Protein AF-A0A7S6WR18-F1 (afdb_monomer)

Radius of gyration: 20.73 Å; Cα contacts (8 Å, |Δi|>4): 98; chains: 1; bounding box: 41×27×62 Å

Organism: NCBI:txid409322

Solvent-accessible surface area (backbone atoms only — not comparable to full-atom values): 6576 Å² total; per-residue (Å²): 109,68,71,57,52,52,50,50,52,53,52,47,53,53,47,53,52,49,63,69,47,88,85,60,70,54,69,61,47,51,53,50,47,52,54,51,51,52,50,52,53,52,50,50,48,23,72,75,66,69,57,45,85,89,43,50,67,46,79,45,69,39,64,81,62,98,49,95,82,54,70,49,76,52,65,41,78,41,100,78,72,46,77,90,67,41,41,73,47,64,58,95,92,34,76,60,77,40,45,58,65,42,76,48,74,40,64,105

Sequence (108 aa):
MEDIKKYIQFKLNNIEEELRQSNSDKLNFIAQKNKLLDMLFLIEIYEKYDISRKNIDKIIILPNTTTDISEYRLMEDNDLDDIRYWQEVMIEEKKLRLHSKDIIIKKK

Mean predicted aligned error: 6.3 Å

Foldseek 3Di:
DVVVLVVLVVVLVVLVVVCVVPPDPNVVSVVSNVVSVVVVVVVVVCVVPVDDPVFFPDKDFAAADPDPPDWDFDWDADPVNDPVPIDTDDDPNDGDTHHHRDMDTDTD

Structure (mmCIF, N/CA/C/O backbone):
data_AF-A0A7S6WR18-F1
#
_entry.id   AF-A0A7S6WR18-F1
#
loop_
_atom_site.group_PDB
_atom_site.id
_atom_site.type_symbol
_atom_site.label_atom_id
_atom_site.label_alt_id
_atom_site.label_comp_id
_atom_site.label_asym_id
_atom_site.label_entity_id
_atom_site.label_seq_id
_atom_site.pdbx_PDB_ins_code
_atom_site.Cartn_x
_atom_site.Cartn_y
_atom_site.Cartn_z
_atom_site.occupancy
_atom_site.B_iso_or_equiv
_atom_site.auth_seq_id
_atom_site.auth_comp_id
_atom_site.auth_asym_id
_atom_site.auth_atom_id
_atom_site.pdbx_PDB_model_num
ATOM 1 N N . MET A 1 1 ? -17.699 9.538 0.662 1.00 84.00 1 MET A N 1
ATOM 2 C CA . MET A 1 1 ? -16.653 9.099 1.613 1.00 84.00 1 MET A CA 1
ATOM 3 C C . MET A 1 1 ? -16.764 9.828 2.940 1.00 84.00 1 MET A C 1
ATOM 5 O O . MET A 1 1 ? -16.672 9.170 3.965 1.00 84.00 1 MET A O 1
ATOM 9 N N . GLU A 1 2 ? -17.055 11.130 2.932 1.00 89.12 2 GLU A N 1
ATOM 10 C CA . GLU A 1 2 ? -17.206 11.946 4.145 1.00 89.12 2 GLU A CA 1
ATOM 11 C C . GLU A 1 2 ? -18.170 11.365 5.197 1.00 89.12 2 GLU A C 1
ATOM 13 O O . GLU A 1 2 ? -17.797 11.214 6.357 1.00 89.12 2 GLU A O 1
ATOM 18 N N . ASP A 1 3 ? -19.372 10.938 4.800 1.00 93.56 3 ASP A N 1
ATOM 19 C CA . ASP A 1 3 ? -20.342 10.355 5.745 1.00 93.56 3 ASP A CA 1
ATOM 20 C C . ASP A 1 3 ? -19.853 9.036 6.362 1.00 93.56 3 ASP A C 1
ATOM 22 O O . ASP A 1 3 ? -20.095 8.758 7.536 1.00 93.56 3 ASP A O 1
ATOM 26 N N . ILE A 1 4 ? -19.102 8.242 5.592 1.00 93.00 4 ILE A N 1
ATOM 27 C CA . ILE A 1 4 ? -18.497 6.989 6.063 1.00 93.00 4 ILE A CA 1
ATOM 28 C C . ILE A 1 4 ? -17.386 7.294 7.070 1.00 93.00 4 ILE A C 1
ATOM 30 O O . ILE A 1 4 ? -17.344 6.673 8.129 1.00 93.00 4 ILE A O 1
ATOM 34 N N . LYS A 1 5 ? -16.522 8.277 6.787 1.00 94.88 5 LYS A N 1
ATOM 35 C CA . LYS A 1 5 ? -15.478 8.716 7.725 1.00 94.88 5 LYS A CA 1
ATOM 36 C C . LYS A 1 5 ? -16.081 9.209 9.037 1.00 94.88 5 LYS A C 1
ATOM 38 O O . LYS A 1 5 ? -15.644 8.781 10.100 1.00 94.88 5 LYS A O 1
ATOM 43 N N . LYS A 1 6 ? -17.129 10.038 8.970 1.00 95.69 6 LYS A N 1
ATOM 44 C CA . LYS A 1 6 ? -17.863 10.514 10.155 1.00 95.69 6 LYS A CA 1
ATOM 45 C C . LYS A 1 6 ? -18.449 9.359 10.962 1.00 95.69 6 LYS A C 1
ATOM 47 O O . LYS A 1 6 ? -18.324 9.346 12.184 1.00 95.69 6 LYS A O 1
ATOM 52 N N . TYR A 1 7 ? -19.040 8.370 10.294 1.00 96.25 7 TYR A N 1
ATOM 53 C CA . TYR A 1 7 ? -19.565 7.178 10.956 1.00 96.25 7 TYR A CA 1
ATOM 54 C C . TYR A 1 7 ? -18.467 6.351 11.642 1.00 96.25 7 TYR A C 1
ATOM 56 O O . TYR A 1 7 ? -18.632 5.940 12.792 1.00 96.25 7 TYR A O 1
ATOM 64 N N . ILE A 1 8 ? -17.333 6.132 10.969 1.00 96.38 8 ILE A N 1
ATOM 65 C CA . ILE A 1 8 ? -16.188 5.417 11.546 1.00 96.38 8 ILE A CA 1
ATOM 66 C C . ILE A 1 8 ? -15.632 6.182 12.753 1.00 96.38 8 ILE A C 1
ATOM 68 O O . ILE A 1 8 ? -15.396 5.573 13.794 1.00 96.38 8 ILE A O 1
ATOM 72 N N . GLN A 1 9 ? -15.495 7.507 12.655 1.00 95.12 9 GLN A N 1
ATOM 73 C CA . GLN A 1 9 ? -15.027 8.344 13.759 1.00 95.12 9 GLN A CA 1
ATOM 74 C C . GLN A 1 9 ? -15.973 8.284 14.963 1.00 95.12 9 GLN A C 1
ATOM 76 O O . GLN A 1 9 ? -15.525 8.143 16.098 1.00 95.12 9 GLN A O 1
ATOM 81 N N . PHE A 1 10 ? -17.285 8.329 14.724 1.00 96.62 10 PHE A N 1
ATOM 82 C CA . PHE A 1 10 ? -18.284 8.137 15.773 1.00 96.62 10 PHE A CA 1
ATOM 83 C C . PHE A 1 10 ? -18.123 6.775 16.468 1.00 96.62 10 PHE A C 1
ATOM 85 O O . PHE A 1 10 ? -18.109 6.698 17.694 1.00 96.62 10 PHE A O 1
ATOM 92 N N . LYS A 1 11 ? -17.937 5.693 15.699 1.00 96.06 11 LYS A N 1
ATOM 93 C CA . LYS A 1 11 ? -17.698 4.352 16.255 1.00 96.06 11 LYS A CA 1
ATOM 94 C C . LYS A 1 11 ? -16.397 4.263 17.053 1.00 96.06 11 LYS A C 1
ATOM 96 O O . LYS A 1 11 ? -16.396 3.622 18.101 1.00 96.06 11 LYS A O 1
ATOM 101 N N . LEU A 1 12 ? -15.323 4.902 16.588 1.00 95.94 12 LEU A N 1
ATOM 102 C CA . LEU A 1 12 ? -14.053 4.974 17.312 1.00 95.94 12 LEU A CA 1
ATOM 103 C C . LEU A 1 12 ? -14.225 5.648 18.675 1.00 95.94 12 LEU A C 1
ATOM 105 O O . LEU A 1 12 ? -13.785 5.082 19.672 1.00 95.94 12 LEU A O 1
ATOM 109 N N . ASN A 1 13 ? -14.917 6.789 18.730 1.00 94.88 13 ASN A N 1
ATOM 110 C CA . ASN A 1 13 ? -15.166 7.502 19.985 1.00 94.88 13 ASN A CA 1
ATOM 111 C C . ASN A 1 13 ? -15.920 6.617 20.994 1.00 94.88 13 ASN A C 1
ATOM 113 O O . ASN A 1 13 ? -15.501 6.509 22.143 1.00 94.88 13 ASN A O 1
ATOM 117 N N . ASN A 1 14 ? -16.960 5.900 20.550 1.00 93.00 14 ASN A N 1
ATOM 118 C CA . ASN A 1 14 ? -17.707 4.985 21.422 1.00 93.00 14 ASN A CA 1
ATOM 119 C C . ASN A 1 14 ? -16.824 3.843 21.954 1.00 93.00 14 ASN A C 1
ATOM 121 O O . ASN A 1 14 ? -16.900 3.494 23.127 1.00 93.00 14 ASN A O 1
ATOM 125 N N . ILE A 1 15 ? -15.960 3.265 21.110 1.00 92.38 15 ILE A N 1
ATOM 126 C CA . ILE A 1 15 ? -15.019 2.219 21.540 1.00 92.38 15 ILE A CA 1
ATOM 127 C C . ILE A 1 15 ? -14.026 2.766 22.574 1.00 92.38 15 ILE A C 1
ATOM 129 O O . ILE A 1 15 ? -13.662 2.062 23.514 1.00 92.38 15 ILE A O 1
ATOM 133 N N . GLU A 1 16 ? -13.572 4.011 22.428 1.00 90.50 16 GLU A N 1
ATOM 134 C CA . GLU A 1 16 ? -12.679 4.633 23.408 1.00 90.50 16 GLU A CA 1
ATOM 135 C C . GLU A 1 16 ? -13.356 4.866 24.759 1.00 90.50 16 GLU A C 1
ATOM 137 O O . GLU A 1 16 ? -12.712 4.680 25.794 1.00 90.50 16 GLU A O 1
ATOM 142 N N . GLU A 1 17 ? -14.637 5.230 24.770 1.00 90.69 17 GLU A N 1
ATOM 143 C CA . GLU A 1 17 ? -15.427 5.340 25.998 1.00 90.69 17 GLU A CA 1
ATOM 144 C C . GLU A 1 17 ? -15.595 3.978 26.685 1.00 90.69 17 GLU A C 1
ATOM 146 O O . GLU A 1 17 ? -15.324 3.862 27.881 1.00 90.69 17 GLU A O 1
ATOM 151 N N . GLU A 1 18 ? -15.935 2.932 25.928 1.00 89.12 18 GLU A N 1
ATOM 152 C CA . GLU A 1 18 ? -16.062 1.554 26.428 1.00 89.12 18 GLU A CA 1
ATOM 153 C C . GLU A 1 18 ? -14.738 1.002 26.978 1.00 89.12 18 GLU A C 1
ATOM 155 O O . GLU A 1 18 ? -14.716 0.323 28.001 1.00 89.12 18 GLU A O 1
ATOM 160 N N . LEU A 1 19 ? -13.603 1.325 26.349 1.00 88.75 19 LEU A N 1
ATOM 161 C CA . LEU A 1 19 ? -12.279 0.915 26.833 1.00 88.75 19 LEU A CA 1
ATOM 162 C C . LEU A 1 19 ? -11.884 1.595 28.152 1.00 88.75 19 LEU A C 1
ATOM 164 O O . LEU A 1 19 ? -11.134 1.010 28.942 1.00 88.75 19 LEU A O 1
ATOM 168 N N . ARG A 1 20 ? -12.369 2.821 28.397 1.00 86.31 20 ARG A N 1
ATOM 169 C CA . ARG A 1 20 ? -12.166 3.543 29.667 1.00 86.31 20 ARG A CA 1
ATOM 170 C C . ARG A 1 20 ? -13.011 2.952 30.796 1.00 86.31 20 ARG A C 1
ATOM 172 O O . ARG A 1 20 ? -12.582 2.988 31.948 1.00 86.31 20 ARG A O 1
ATOM 179 N N . GLN A 1 21 ? -14.177 2.392 30.480 1.00 82.50 21 GLN A N 1
ATOM 180 C CA . GLN A 1 21 ? -15.074 1.756 31.443 1.00 82.50 21 GLN A CA 1
ATOM 181 C C . GLN A 1 21 ? -14.640 0.293 31.659 1.00 82.50 21 GLN A C 1
ATOM 183 O O . GLN A 1 21 ? -14.854 -0.596 30.848 1.00 82.50 21 GLN A O 1
ATOM 188 N N . SER A 1 22 ? -13.951 0.038 32.768 1.00 65.31 22 SER A N 1
ATOM 189 C CA . SER A 1 22 ? -13.079 -1.120 33.031 1.00 65.31 22 SER A CA 1
ATOM 190 C C . SER A 1 22 ? -13.699 -2.537 33.071 1.00 65.31 22 SER A C 1
ATOM 192 O O . SER A 1 22 ? -13.006 -3.451 33.511 1.00 65.31 22 SER A O 1
ATOM 194 N N . ASN A 1 23 ? -14.934 -2.757 32.607 1.00 62.12 23 ASN A N 1
ATOM 195 C CA . ASN A 1 23 ? -15.683 -4.016 32.778 1.00 62.12 23 ASN A CA 1
ATOM 196 C C . ASN A 1 23 ? -15.898 -4.846 31.498 1.00 62.12 23 ASN A C 1
ATOM 198 O O . ASN A 1 23 ? -16.580 -5.868 31.547 1.00 62.12 23 ASN A O 1
ATOM 202 N N . SER A 1 24 ? -15.345 -4.430 30.359 1.00 64.81 24 SER A N 1
ATOM 203 C CA . SER A 1 24 ? -15.647 -5.031 29.058 1.00 64.81 24 SER A CA 1
ATOM 204 C C . SER A 1 24 ? -14.479 -5.826 28.451 1.00 64.81 24 SER A C 1
ATOM 206 O O . SER A 1 24 ? -13.346 -5.778 28.936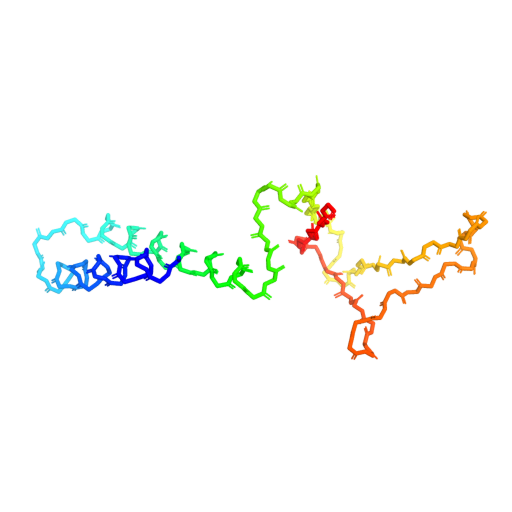 1.00 64.81 24 SER A O 1
ATOM 208 N N . ASP A 1 25 ? -14.766 -6.599 27.397 1.00 79.50 25 ASP A N 1
ATOM 209 C CA . ASP A 1 25 ? -13.804 -7.395 26.620 1.00 79.50 25 ASP A CA 1
ATOM 210 C C . ASP A 1 25 ? -12.799 -6.486 25.882 1.00 79.50 25 ASP A C 1
ATOM 212 O O . ASP A 1 25 ? -12.915 -6.189 24.688 1.00 79.50 25 ASP A O 1
ATOM 216 N N . LYS A 1 26 ? -11.809 -5.987 26.634 1.00 84.19 26 LYS A N 1
ATOM 217 C CA . LYS A 1 26 ? -10.829 -4.992 26.174 1.00 84.19 26 LYS A CA 1
ATOM 218 C C . LYS A 1 26 ? -10.076 -5.437 24.925 1.00 84.19 26 LYS A C 1
ATOM 220 O O . LYS A 1 26 ? -9.788 -4.607 24.068 1.00 84.19 26 LYS A O 1
ATOM 225 N N . LEU A 1 27 ? -9.755 -6.726 24.806 1.00 88.00 27 LEU A N 1
ATOM 226 C CA . LEU A 1 27 ? -9.024 -7.252 23.651 1.00 88.00 27 LEU A CA 1
ATOM 227 C C . LEU A 1 27 ? -9.862 -7.154 22.376 1.00 88.00 27 LEU A C 1
ATOM 229 O O . LEU A 1 27 ? -9.354 -6.717 21.342 1.00 88.00 27 LEU A O 1
ATOM 233 N N . ASN A 1 28 ? -11.150 -7.488 22.459 1.00 90.44 28 ASN A N 1
ATOM 234 C CA . ASN A 1 28 ? -12.068 -7.344 21.337 1.00 90.44 28 ASN A CA 1
ATOM 235 C C . ASN A 1 28 ? -12.233 -5.871 20.928 1.00 90.44 28 ASN A C 1
ATOM 237 O O . ASN A 1 28 ? -12.132 -5.544 19.745 1.00 90.44 28 ASN A O 1
ATOM 241 N N . PHE A 1 29 ? -12.392 -4.960 21.890 1.00 91.00 29 PHE A N 1
ATOM 242 C CA . PHE A 1 29 ? -12.484 -3.527 21.600 1.00 91.00 29 PHE A CA 1
ATOM 243 C C . PHE A 1 29 ? -11.207 -2.950 20.975 1.00 91.00 29 PHE A C 1
ATOM 245 O O . PHE A 1 29 ? -11.295 -2.175 20.024 1.00 91.00 29 PHE A O 1
ATOM 252 N N . ILE A 1 30 ? -10.020 -3.365 21.430 1.00 91.56 30 ILE A N 1
ATOM 253 C CA . ILE A 1 30 ? -8.744 -2.977 20.807 1.00 91.56 30 ILE A CA 1
ATOM 254 C C . ILE A 1 30 ? -8.664 -3.499 19.366 1.00 91.56 30 ILE A C 1
ATOM 256 O O . ILE A 1 30 ? -8.312 -2.749 18.455 1.00 91.56 30 ILE A O 1
ATOM 260 N N . ALA A 1 31 ? -9.034 -4.761 19.129 1.00 92.94 31 ALA A N 1
ATOM 261 C CA . ALA A 1 31 ? -9.032 -5.335 17.786 1.00 92.94 31 ALA A CA 1
ATOM 262 C C . ALA A 1 31 ? -10.008 -4.607 16.843 1.00 92.94 31 ALA A C 1
ATOM 264 O O . ALA A 1 31 ? -9.678 -4.353 15.684 1.00 92.94 31 ALA A O 1
ATOM 265 N N . GLN A 1 32 ? -11.196 -4.239 17.333 1.00 94.19 32 GLN A N 1
ATOM 266 C CA . GLN A 1 32 ? -12.164 -3.442 16.575 1.00 94.19 32 GLN A CA 1
ATOM 267 C C . GLN A 1 32 ? -11.643 -2.032 16.288 1.00 94.19 32 GLN A C 1
ATOM 269 O O . GLN A 1 32 ? -11.745 -1.575 15.150 1.00 94.19 32 GLN A O 1
ATOM 274 N N . LYS A 1 33 ? -11.038 -1.371 17.283 1.00 94.81 33 LYS A N 1
ATOM 275 C CA . LYS A 1 33 ? -10.409 -0.056 17.116 1.00 94.81 33 LYS A CA 1
ATOM 276 C C . LYS A 1 33 ? -9.373 -0.082 15.993 1.00 94.81 33 LYS A C 1
ATOM 278 O O . LYS A 1 33 ? -9.448 0.742 15.088 1.00 94.81 33 LYS A O 1
ATOM 283 N N . ASN A 1 34 ? -8.462 -1.056 16.013 1.00 95.75 34 ASN A N 1
ATOM 284 C CA . ASN A 1 34 ? -7.416 -1.178 14.996 1.00 95.75 34 ASN A CA 1
ATOM 285 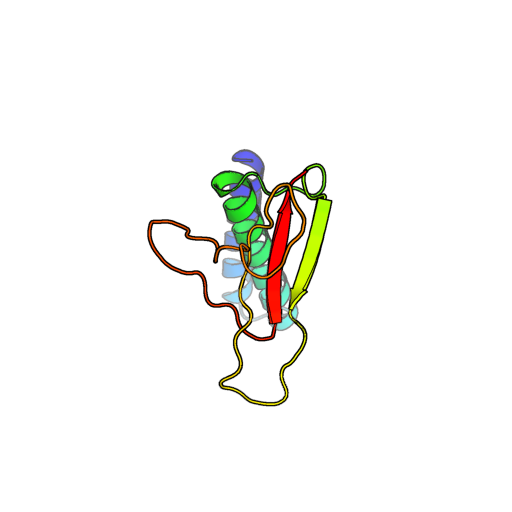C C . ASN A 1 34 ? -8.008 -1.369 13.593 1.00 95.75 34 ASN A C 1
ATOM 287 O O . ASN A 1 34 ? -7.622 -0.658 12.675 1.00 95.75 34 ASN A O 1
ATOM 291 N N . LYS A 1 35 ? -9.032 -2.220 13.439 1.00 96.50 35 LYS A N 1
ATOM 292 C CA . LYS A 1 35 ? -9.720 -2.407 12.147 1.00 96.50 35 LYS A CA 1
ATOM 293 C C . LYS A 1 35 ? -10.365 -1.125 11.611 1.00 96.50 35 LYS A C 1
ATOM 295 O O . LYS A 1 35 ? -10.375 -0.905 10.402 1.00 96.50 35 LYS A O 1
ATOM 300 N N . LEU A 1 36 ? -10.942 -0.298 12.485 1.00 96.88 36 LEU A N 1
ATOM 301 C CA . LEU A 1 36 ? -11.536 0.981 12.084 1.00 96.88 36 LEU A CA 1
ATOM 302 C C . LEU A 1 36 ? -10.466 1.999 11.668 1.00 96.88 36 LEU A C 1
ATOM 304 O O . LEU A 1 36 ? -10.671 2.721 10.694 1.00 96.88 36 LEU A O 1
ATOM 308 N N . LEU A 1 37 ? -9.325 2.027 12.361 1.00 96.50 37 LEU A N 1
ATOM 309 C CA . LEU A 1 37 ? -8.174 2.851 11.978 1.00 96.50 37 LEU A CA 1
ATOM 310 C C . LEU A 1 37 ? -7.590 2.407 10.630 1.00 96.50 37 LEU A C 1
ATOM 312 O O . LEU A 1 37 ? -7.377 3.249 9.759 1.00 96.50 37 LEU A O 1
ATOM 316 N N . ASP A 1 38 ? -7.431 1.099 10.415 1.00 96.00 38 ASP A N 1
ATOM 317 C CA . ASP A 1 38 ? -6.996 0.543 9.129 1.00 96.00 38 ASP A CA 1
ATOM 318 C C . ASP A 1 38 ? -7.960 0.941 8.000 1.00 96.00 38 ASP A C 1
ATOM 320 O O . ASP A 1 38 ? -7.538 1.296 6.899 1.00 96.00 38 ASP A O 1
ATOM 324 N N . MET A 1 39 ? -9.271 0.937 8.267 1.00 94.94 39 MET A N 1
ATOM 325 C CA . MET A 1 39 ? -10.272 1.372 7.294 1.00 94.94 39 MET A CA 1
ATOM 326 C C . MET A 1 39 ? -10.137 2.862 6.952 1.00 94.94 39 MET A C 1
ATOM 328 O O . MET A 1 39 ? -10.213 3.205 5.774 1.00 94.94 39 MET A O 1
ATOM 332 N N . LEU A 1 40 ? -9.911 3.742 7.935 1.00 95.88 40 LEU A N 1
ATOM 333 C CA . LEU A 1 40 ? -9.659 5.166 7.672 1.00 95.88 40 LEU A CA 1
ATOM 334 C C . LEU A 1 40 ? -8.408 5.363 6.812 1.00 95.88 40 LEU A C 1
ATOM 336 O O . LEU A 1 40 ? -8.472 6.082 5.816 1.00 95.88 40 LEU A O 1
ATOM 340 N N . PHE A 1 41 ? -7.320 4.659 7.130 1.00 94.12 41 PHE A N 1
ATOM 341 C CA . PHE A 1 41 ? -6.094 4.690 6.334 1.00 94.12 41 PHE A CA 1
ATOM 342 C C . PHE A 1 41 ? -6.344 4.271 4.876 1.00 94.12 41 PHE A C 1
ATOM 344 O O . PHE A 1 41 ? -5.937 4.962 3.944 1.00 94.12 41 PHE A O 1
ATOM 351 N N . LEU A 1 42 ? -7.082 3.180 4.647 1.00 91.62 42 LEU A N 1
ATOM 352 C CA . LEU A 1 42 ? -7.424 2.739 3.290 1.00 91.62 42 LEU A CA 1
ATOM 353 C C . LEU A 1 42 ? -8.291 3.757 2.534 1.00 91.62 42 LEU A C 1
ATOM 355 O O . LEU A 1 42 ? -8.144 3.900 1.319 1.00 91.62 42 LEU A O 1
ATOM 359 N N . ILE A 1 43 ? -9.176 4.477 3.230 1.00 93.69 43 ILE A N 1
ATOM 360 C CA . ILE A 1 43 ? -9.962 5.561 2.628 1.00 93.69 43 ILE A CA 1
ATOM 361 C C . ILE A 1 43 ? -9.051 6.716 2.197 1.00 93.69 43 ILE A C 1
ATOM 363 O O . ILE A 1 43 ? -9.239 7.250 1.106 1.00 93.69 43 ILE A O 1
ATOM 367 N N . GLU A 1 44 ? -8.062 7.093 3.007 1.00 93.56 44 GLU A N 1
ATOM 368 C CA . GLU A 1 44 ? -7.096 8.140 2.649 1.00 93.56 44 GLU A CA 1
ATOM 369 C C . GLU A 1 44 ? -6.253 7.750 1.432 1.00 93.56 44 GLU A C 1
ATOM 371 O O . GLU A 1 44 ? -6.063 8.562 0.527 1.00 93.56 44 GLU A O 1
ATOM 376 N N . ILE A 1 45 ? -5.802 6.493 1.360 1.00 91.88 45 ILE A N 1
ATOM 377 C CA . ILE A 1 45 ? -5.095 5.962 0.186 1.00 91.88 45 ILE A CA 1
ATOM 378 C C . ILE A 1 45 ? -5.984 6.023 -1.062 1.00 91.88 45 ILE A C 1
ATOM 380 O O . ILE A 1 45 ? -5.521 6.446 -2.125 1.00 91.88 45 ILE A O 1
ATOM 384 N N . TYR A 1 46 ? -7.260 5.643 -0.935 1.00 91.31 46 TYR A N 1
ATOM 385 C CA . TYR A 1 46 ? -8.231 5.765 -2.019 1.00 91.31 46 TYR A CA 1
ATOM 386 C C . TYR A 1 46 ? -8.383 7.218 -2.477 1.00 91.31 46 TYR A C 1
ATOM 388 O O . TYR A 1 46 ? -8.283 7.481 -3.668 1.00 91.31 46 TYR A O 1
ATOM 396 N N . GLU A 1 47 ? -8.593 8.167 -1.568 1.00 93.12 47 GLU A N 1
ATOM 397 C CA . GLU A 1 47 ? -8.818 9.568 -1.938 1.00 93.12 47 GLU A CA 1
ATOM 398 C C . GLU A 1 47 ? -7.571 10.234 -2.524 1.00 93.12 47 GLU A C 1
ATOM 400 O O . GLU A 1 47 ? -7.683 11.002 -3.477 1.00 93.12 47 GLU A O 1
ATOM 405 N N . LYS A 1 48 ? -6.383 9.928 -1.989 1.00 92.88 48 LYS A N 1
ATOM 406 C CA . LYS A 1 48 ? -5.127 10.543 -2.431 1.00 92.88 48 LYS A CA 1
ATOM 407 C C . LYS A 1 48 ? -4.668 10.032 -3.795 1.00 92.88 48 LYS A C 1
ATOM 409 O O . LYS A 1 48 ? -4.166 10.812 -4.598 1.00 92.88 48 LYS A O 1
ATOM 414 N N . TYR A 1 49 ? -4.800 8.731 -4.044 1.00 90.69 49 TYR A N 1
ATOM 415 C CA . TYR A 1 49 ? -4.202 8.083 -5.217 1.00 90.69 49 TYR A CA 1
ATOM 416 C C . TYR A 1 49 ? -5.232 7.498 -6.191 1.00 90.69 49 TYR A C 1
ATOM 418 O O . TYR A 1 49 ? -4.849 6.897 -7.201 1.00 90.69 49 TYR A O 1
ATOM 426 N N . ASP A 1 50 ? -6.530 7.641 -5.900 1.00 90.88 50 ASP A N 1
ATOM 427 C CA . ASP A 1 50 ? -7.621 6.944 -6.585 1.00 90.88 50 ASP A CA 1
ATOM 428 C C . ASP A 1 50 ? -7.273 5.457 -6.737 1.00 90.88 50 ASP A C 1
ATOM 430 O O . ASP A 1 50 ? -7.166 4.932 -7.840 1.00 90.88 50 ASP A O 1
ATOM 434 N N . ILE A 1 51 ? -6.978 4.777 -5.628 1.00 91.12 51 ILE A N 1
ATOM 435 C CA . ILE A 1 51 ? -6.698 3.335 -5.615 1.00 91.12 51 ILE A CA 1
ATOM 436 C C . ILE A 1 51 ? -7.939 2.623 -5.089 1.00 91.12 51 ILE A C 1
ATOM 438 O O . ILE A 1 51 ? -8.286 2.716 -3.916 1.00 91.12 51 ILE A O 1
ATOM 442 N N . SER A 1 52 ? -8.631 1.904 -5.968 1.00 89.44 52 SER A N 1
ATOM 443 C CA . SER A 1 52 ? -9.846 1.156 -5.658 1.00 89.44 52 SER A CA 1
ATOM 444 C C . SER A 1 52 ? -9.853 -0.185 -6.382 1.00 89.44 52 SER A C 1
ATOM 446 O O . SER A 1 52 ? -9.315 -0.333 -7.472 1.00 89.44 52 SER A O 1
ATOM 448 N N . ARG A 1 53 ? -10.536 -1.190 -5.829 1.00 87.75 53 ARG A N 1
ATOM 449 C CA . ARG A 1 53 ? -10.566 -2.536 -6.434 1.00 87.75 53 ARG A CA 1
ATOM 450 C C . ARG A 1 53 ? -10.990 -2.545 -7.913 1.00 87.75 53 ARG A C 1
ATOM 452 O O . ARG A 1 53 ? -10.554 -3.408 -8.663 1.00 87.75 53 ARG A O 1
ATOM 459 N N . LYS A 1 54 ? -11.820 -1.586 -8.342 1.00 90.88 54 LYS A N 1
ATOM 460 C CA . LYS A 1 54 ? -12.261 -1.446 -9.740 1.00 90.88 54 LYS A CA 1
ATOM 461 C C . LYS A 1 54 ? -11.152 -0.973 -10.689 1.00 90.88 54 LYS A C 1
ATOM 463 O O . LYS A 1 54 ? -11.199 -1.348 -11.861 1.00 90.88 54 LYS A O 1
ATOM 468 N N . ASN A 1 55 ? -10.194 -0.181 -10.203 1.00 93.00 55 ASN A N 1
ATOM 469 C CA . ASN A 1 55 ? -9.147 0.459 -11.005 1.00 93.00 55 ASN A CA 1
ATOM 470 C C . ASN A 1 55 ? -7.750 -0.142 -10.786 1.00 93.00 55 ASN A C 1
ATOM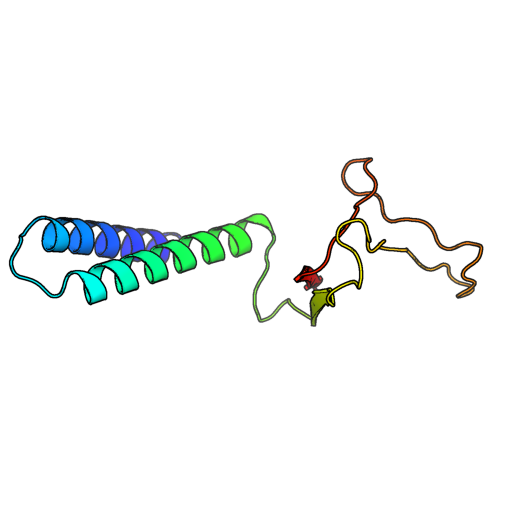 472 O O . ASN A 1 55 ? -6.794 0.337 -11.381 1.00 93.00 55 ASN A O 1
ATOM 476 N N . ILE A 1 56 ? -7.630 -1.193 -9.976 1.00 94.62 56 ILE A N 1
ATOM 477 C CA . ILE A 1 56 ? -6.408 -1.988 -9.859 1.00 94.62 56 ILE A CA 1
ATOM 478 C C . ILE A 1 56 ? -6.401 -3.041 -10.973 1.00 94.62 56 ILE A C 1
ATOM 480 O O . ILE A 1 56 ? -7.358 -3.805 -11.113 1.00 94.62 56 ILE A O 1
ATOM 484 N N . ASP A 1 57 ? -5.321 -3.073 -11.749 1.00 95.94 57 ASP A N 1
ATOM 485 C CA . ASP A 1 57 ? -5.013 -4.127 -12.720 1.00 95.94 57 ASP A CA 1
ATOM 486 C C . ASP A 1 57 ? -4.295 -5.286 -12.019 1.00 95.94 57 ASP A C 1
ATOM 488 O O . ASP A 1 57 ? -4.734 -6.436 -12.053 1.00 95.94 57 ASP A O 1
ATOM 492 N N . LYS A 1 58 ? -3.214 -4.968 -11.296 1.00 95.75 58 LYS A N 1
ATOM 493 C CA . LYS A 1 58 ? -2.362 -5.966 -10.645 1.00 95.75 58 LYS A CA 1
ATOM 494 C C . LYS A 1 58 ? -1.793 -5.446 -9.330 1.00 95.75 58 LYS A C 1
ATOM 496 O O . LYS A 1 58 ? -1.403 -4.286 -9.229 1.00 95.75 58 LYS A O 1
ATOM 501 N N . ILE A 1 59 ? -1.698 -6.333 -8.343 1.00 95.44 59 ILE A N 1
ATOM 502 C CA . ILE A 1 59 ? -0.949 -6.110 -7.102 1.00 95.44 59 ILE A CA 1
ATOM 503 C C . ILE A 1 59 ? 0.249 -7.052 -7.128 1.00 95.44 59 ILE A C 1
ATOM 505 O O . ILE A 1 59 ? 0.085 -8.257 -7.325 1.00 95.44 59 ILE A O 1
ATOM 509 N N . ILE A 1 60 ? 1.446 -6.502 -6.960 1.00 95.69 60 ILE A N 1
ATOM 510 C CA . ILE A 1 60 ? 2.701 -7.250 -6.941 1.00 95.69 60 ILE A CA 1
ATOM 511 C C . ILE A 1 60 ? 3.353 -7.004 -5.588 1.00 95.69 60 ILE A C 1
ATOM 513 O O . ILE A 1 60 ? 3.646 -5.864 -5.241 1.00 95.69 60 ILE A O 1
ATOM 517 N N . ILE A 1 61 ? 3.565 -8.075 -4.829 1.00 95.62 61 ILE A N 1
ATOM 518 C CA . ILE A 1 61 ? 4.362 -8.039 -3.602 1.00 95.62 61 ILE A CA 1
ATOM 519 C C . ILE A 1 61 ? 5.765 -8.476 -3.998 1.00 95.62 61 ILE A C 1
ATOM 521 O O . ILE A 1 61 ? 5.927 -9.562 -4.562 1.00 95.62 61 ILE A O 1
ATOM 525 N N . LEU A 1 62 ? 6.762 -7.631 -3.747 1.00 93.69 62 LEU A N 1
ATOM 526 C CA . LEU A 1 62 ? 8.132 -7.954 -4.112 1.00 93.69 62 LEU A CA 1
ATOM 527 C C . LEU A 1 62 ? 8.635 -9.145 -3.287 1.00 93.69 62 LEU A C 1
ATOM 529 O O . LEU A 1 62 ? 8.450 -9.162 -2.063 1.00 93.69 62 LEU A O 1
ATOM 533 N N . PRO A 1 63 ? 9.233 -10.162 -3.938 1.00 92.69 63 PRO A N 1
ATOM 534 C CA . PRO A 1 63 ? 9.668 -11.361 -3.246 1.00 92.69 63 PRO A CA 1
ATOM 535 C C . PRO A 1 63 ? 10.786 -11.049 -2.250 1.00 92.69 63 PRO A C 1
ATOM 537 O O . PRO A 1 63 ? 11.443 -10.013 -2.323 1.00 92.69 63 PRO A O 1
ATOM 540 N N . ASN A 1 64 ? 10.996 -11.960 -1.299 1.00 91.44 64 ASN A N 1
ATOM 541 C CA . ASN A 1 64 ? 12.133 -11.848 -0.395 1.00 91.44 64 ASN A CA 1
ATOM 542 C C . ASN A 1 64 ? 13.441 -12.027 -1.170 1.00 91.44 64 ASN A C 1
ATOM 544 O O . ASN A 1 64 ? 13.574 -12.927 -2.003 1.00 91.44 64 ASN A O 1
ATOM 548 N N . THR A 1 65 ? 14.422 -11.214 -0.818 1.00 87.94 65 THR A N 1
ATOM 549 C CA . THR A 1 65 ? 15.800 -11.312 -1.275 1.00 87.94 65 THR A CA 1
ATOM 550 C C . THR A 1 65 ? 16.623 -12.156 -0.313 1.00 87.94 65 THR A C 1
ATOM 552 O O . THR A 1 65 ? 16.283 -12.333 0.855 1.00 87.94 65 THR A O 1
ATOM 555 N N . THR A 1 66 ? 17.736 -12.696 -0.804 1.00 86.06 66 THR A N 1
ATOM 556 C CA . THR A 1 66 ? 18.656 -13.504 0.011 1.00 86.06 66 THR A CA 1
ATOM 557 C C . THR A 1 66 ? 19.498 -12.649 0.961 1.00 86.06 66 THR A C 1
ATOM 559 O O . THR A 1 66 ? 20.093 -13.178 1.894 1.00 86.06 66 THR A O 1
ATOM 562 N N . THR A 1 67 ? 19.573 -11.337 0.718 1.00 83.62 67 THR A N 1
ATOM 563 C CA . THR A 1 67 ? 20.328 -10.383 1.536 1.00 83.62 67 THR A CA 1
ATOM 564 C C . THR A 1 67 ? 19.479 -9.162 1.868 1.00 83.62 67 THR A C 1
ATOM 566 O O . THR A 1 67 ? 18.636 -8.751 1.065 1.00 83.62 67 THR A O 1
ATOM 569 N N . ASP A 1 68 ? 19.761 -8.545 3.017 1.00 77.00 68 ASP A N 1
ATOM 570 C CA . ASP A 1 68 ? 19.059 -7.346 3.501 1.00 77.00 68 ASP A CA 1
ATOM 571 C C . ASP A 1 68 ? 19.435 -6.065 2.734 1.00 77.00 68 ASP A C 1
ATOM 573 O O . ASP A 1 68 ? 18.782 -5.037 2.878 1.00 77.00 68 ASP A O 1
ATOM 577 N N . ILE A 1 69 ? 20.480 -6.121 1.901 1.00 84.44 69 ILE A N 1
ATOM 578 C CA . ILE A 1 69 ? 20.959 -4.993 1.081 1.00 84.44 69 ILE A CA 1
ATOM 579 C C . ILE A 1 69 ? 20.497 -5.069 -0.378 1.00 84.44 69 ILE A C 1
ATOM 581 O O . ILE A 1 69 ? 20.869 -4.222 -1.188 1.00 84.44 69 ILE A O 1
ATOM 585 N N . SER A 1 70 ? 19.743 -6.107 -0.743 1.00 89.31 70 SER A N 1
ATOM 586 C CA . SER A 1 70 ? 19.232 -6.245 -2.104 1.00 89.31 70 SER A CA 1
ATOM 587 C C . SER A 1 70 ? 18.112 -5.237 -2.369 1.00 89.31 70 SER A C 1
ATOM 589 O O . SER A 1 70 ? 17.240 -5.004 -1.528 1.00 89.31 70 SER A O 1
ATOM 591 N N . GLU A 1 71 ? 18.125 -4.677 -3.574 1.00 92.56 71 GLU A N 1
ATOM 592 C CA . GLU A 1 71 ? 17.119 -3.740 -4.065 1.00 92.56 71 GLU A CA 1
ATOM 593 C C . GLU A 1 71 ? 16.505 -4.247 -5.374 1.00 92.56 71 GLU A C 1
ATOM 595 O O . GLU A 1 71 ? 17.170 -4.871 -6.205 1.00 92.56 71 GLU A O 1
ATOM 600 N N . TYR A 1 72 ? 15.229 -3.939 -5.568 1.00 93.31 72 TYR A N 1
ATOM 601 C CA . TYR A 1 72 ? 14.530 -4.041 -6.837 1.00 93.31 72 TYR A CA 1
ATOM 602 C C . TYR A 1 72 ? 14.500 -2.669 -7.509 1.00 93.31 72 TYR A C 1
ATOM 604 O O . TYR A 1 72 ? 14.356 -1.629 -6.858 1.00 93.31 72 TYR A O 1
ATOM 612 N N . ARG A 1 73 ? 14.615 -2.676 -8.837 1.00 92.62 73 ARG A N 1
ATOM 613 C CA . ARG A 1 73 ? 14.547 -1.480 -9.679 1.00 92.62 73 ARG A CA 1
ATOM 614 C C . ARG A 1 73 ? 13.350 -1.584 -10.605 1.00 92.62 73 ARG A C 1
ATOM 616 O O . ARG A 1 73 ? 13.071 -2.661 -11.127 1.00 92.62 73 ARG A O 1
ATOM 623 N N . LEU A 1 74 ? 12.665 -0.464 -10.804 1.00 92.06 74 LEU A N 1
ATOM 624 C CA . LEU A 1 74 ? 11.624 -0.349 -11.812 1.00 92.06 74 LEU A CA 1
ATOM 625 C C . LEU A 1 74 ? 12.251 0.227 -13.084 1.00 92.06 74 LEU A C 1
ATOM 627 O O . LEU A 1 74 ? 12.916 1.263 -13.026 1.00 92.06 74 LEU A O 1
ATOM 631 N N . MET A 1 75 ? 12.068 -0.471 -14.199 1.00 92.31 75 MET A N 1
ATOM 632 C CA . MET A 1 75 ? 12.630 -0.113 -15.497 1.00 92.31 75 MET A CA 1
ATOM 633 C C . MET A 1 75 ? 11.483 0.163 -16.468 1.00 92.31 75 MET A C 1
ATOM 635 O O . MET A 1 75 ? 1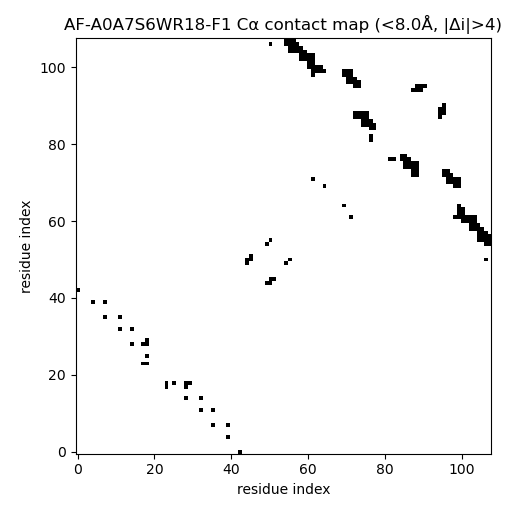0.537 -0.624 -16.511 1.00 92.31 75 MET A O 1
ATOM 639 N N . GLU A 1 76 ? 11.568 1.250 -17.226 1.00 89.88 76 GLU A N 1
ATOM 640 C CA . GLU A 1 76 ? 10.760 1.454 -18.428 1.00 89.88 76 GLU A CA 1
ATOM 641 C C . GLU A 1 76 ? 11.436 0.719 -19.578 1.00 89.88 76 GLU A C 1
ATOM 643 O O . GLU A 1 76 ? 12.656 0.829 -19.772 1.00 89.88 76 GLU A O 1
ATOM 648 N N . ASP A 1 77 ? 10.642 -0.064 -20.302 1.00 89.31 77 ASP A N 1
ATOM 649 C CA . ASP A 1 77 ? 11.078 -0.663 -21.548 1.00 89.31 77 ASP A CA 1
ATOM 650 C C . ASP A 1 77 ? 11.216 0.413 -22.635 1.00 89.31 77 ASP A C 1
ATOM 652 O O . ASP A 1 77 ? 10.951 1.600 -22.443 1.00 89.31 77 ASP A O 1
ATOM 656 N N . ASN A 1 78 ? 11.726 -0.001 -23.787 1.00 86.94 78 ASN A N 1
ATOM 657 C CA . ASN A 1 78 ? 11.722 0.817 -24.991 1.00 86.94 78 ASN A CA 1
ATOM 658 C C . ASN A 1 78 ? 10.907 0.103 -26.064 1.00 86.94 78 ASN A C 1
ATOM 660 O O . ASN A 1 78 ? 10.678 -1.102 -25.978 1.00 86.94 78 ASN A O 1
ATOM 664 N N . ASP A 1 79 ? 10.567 0.831 -27.125 1.00 84.12 79 ASP A N 1
ATOM 665 C CA . ASP A 1 79 ? 9.786 0.307 -28.251 1.00 84.12 79 ASP A CA 1
ATOM 666 C C . ASP A 1 79 ? 10.413 -0.926 -28.935 1.00 84.12 79 ASP A C 1
ATOM 668 O O . ASP A 1 79 ? 9.734 -1.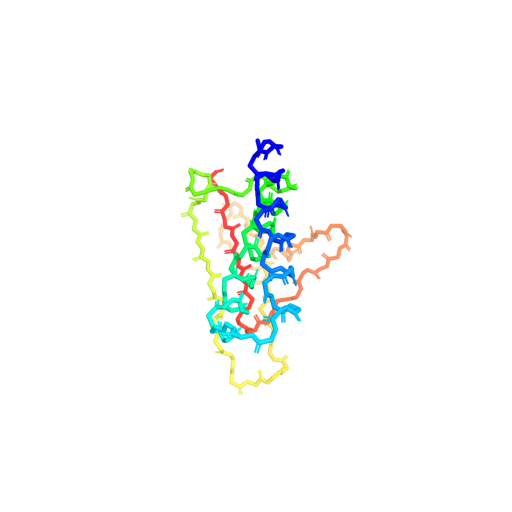640 -29.672 1.00 84.12 79 ASP A O 1
ATOM 672 N N . LEU A 1 80 ? 11.712 -1.174 -28.728 1.00 84.06 80 LEU A N 1
ATOM 673 C CA . LEU A 1 80 ? 12.460 -2.290 -29.312 1.00 84.06 80 LEU A CA 1
ATOM 674 C C . LEU A 1 80 ? 12.582 -3.500 -28.369 1.00 84.06 80 LEU A C 1
ATOM 676 O O . LEU A 1 80 ? 13.197 -4.490 -28.763 1.00 84.06 80 LEU A O 1
ATOM 680 N N . ASP A 1 81 ? 12.043 -3.416 -27.147 1.00 84.38 81 ASP A N 1
ATOM 681 C CA . ASP A 1 81 ? 12.167 -4.414 -26.072 1.00 84.38 81 ASP A CA 1
ATOM 682 C C . ASP A 1 81 ? 13.624 -4.878 -25.825 1.00 84.38 81 ASP A C 1
ATOM 684 O O . ASP A 1 81 ? 13.913 -6.027 -25.491 1.00 84.38 81 ASP A O 1
ATOM 688 N N . ASP A 1 82 ? 14.591 -3.972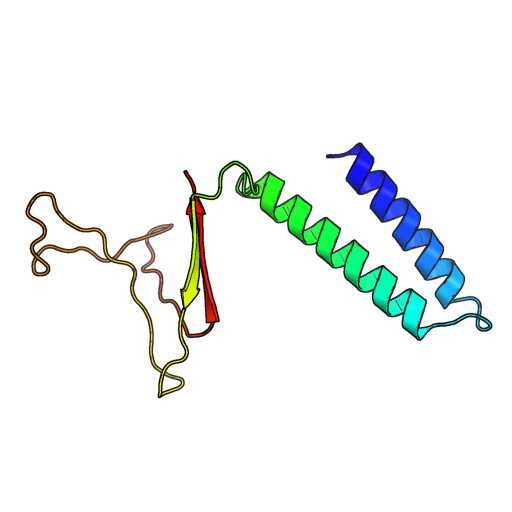 -26.016 1.00 90.81 82 ASP A N 1
ATOM 689 C CA . ASP A 1 82 ? 16.014 -4.263 -25.813 1.00 90.81 82 ASP A CA 1
ATOM 690 C C . ASP A 1 82 ? 16.483 -3.721 -24.462 1.00 90.81 82 ASP A C 1
ATOM 692 O O . ASP A 1 82 ? 16.601 -2.509 -24.262 1.00 90.81 82 ASP A O 1
ATOM 696 N N . ILE A 1 83 ? 16.809 -4.635 -23.545 1.00 90.88 83 ILE A N 1
ATOM 697 C CA . ILE A 1 83 ? 17.218 -4.340 -22.164 1.00 90.88 83 ILE A CA 1
ATOM 698 C C . ILE A 1 83 ? 18.347 -3.305 -22.045 1.00 90.88 83 ILE A C 1
ATOM 700 O O . ILE A 1 83 ? 18.446 -2.608 -21.037 1.00 90.88 83 ILE A O 1
ATOM 704 N N . ARG A 1 84 ? 19.204 -3.167 -23.065 1.00 92.25 84 ARG A N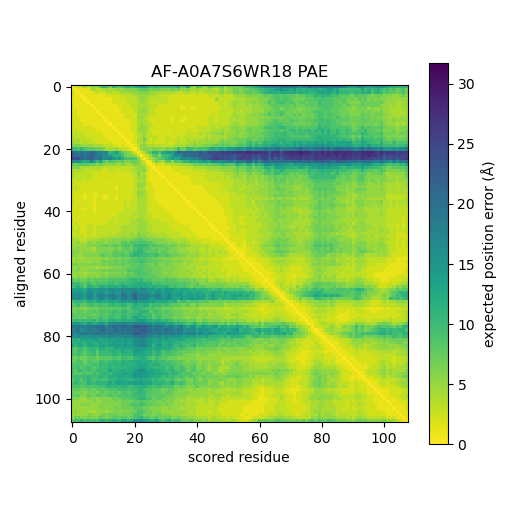 1
ATOM 705 C CA . ARG A 1 84 ? 20.326 -2.214 -23.054 1.00 92.25 84 ARG A CA 1
ATOM 706 C C . ARG A 1 84 ? 19.875 -0.759 -23.082 1.00 92.25 84 ARG A C 1
ATOM 708 O O . ARG A 1 84 ? 20.643 0.104 -22.664 1.00 92.25 84 ARG A O 1
ATOM 715 N N . TYR A 1 85 ? 18.665 -0.493 -23.573 1.00 90.75 85 TYR A N 1
ATOM 716 C CA . TYR A 1 85 ? 18.094 0.853 -23.607 1.00 90.75 85 TYR A CA 1
ATOM 717 C C . TYR A 1 85 ? 16.938 1.033 -22.623 1.00 90.75 85 TYR A C 1
ATOM 719 O O . TYR A 1 85 ? 16.238 2.039 -22.699 1.00 90.75 85 TYR A O 1
ATOM 727 N N . TRP A 1 86 ? 16.717 0.083 -21.711 1.00 93.06 86 TRP A N 1
ATOM 728 C CA . TRP A 1 86 ? 15.774 0.286 -20.615 1.00 93.06 86 TRP A CA 1
ATOM 729 C C . TRP A 1 86 ? 16.274 1.392 -19.688 1.00 93.06 86 TRP A C 1
ATOM 731 O O . TRP A 1 86 ? 17.471 1.489 -19.397 1.00 93.06 86 TRP A O 1
ATOM 741 N N . GLN A 1 87 ? 15.353 2.215 -19.198 1.00 92.25 87 GLN A N 1
ATOM 742 C CA . GLN A 1 87 ? 15.674 3.339 -18.321 1.00 92.25 87 GLN A CA 1
ATOM 743 C C . GLN A 1 87 ? 15.065 3.129 -16.940 1.00 92.25 87 GLN A C 1
ATOM 745 O O . GLN A 1 87 ? 13.961 2.621 -16.803 1.00 92.25 87 GLN A O 1
ATOM 750 N N . GLU A 1 88 ? 15.801 3.491 -15.889 1.00 93.94 88 GLU A N 1
ATOM 751 C CA . GLU A 1 88 ? 15.261 3.428 -14.528 1.00 93.94 88 GLU A CA 1
ATOM 752 C C . GLU A 1 88 ? 14.159 4.481 -14.356 1.00 93.94 88 GLU A C 1
ATOM 754 O O . GLU A 1 88 ? 14.399 5.664 -14.604 1.00 93.94 88 GLU A O 1
ATOM 759 N N . VAL A 1 89 ? 12.986 4.059 -13.870 1.00 92.06 89 VAL A N 1
ATOM 760 C CA . VAL A 1 89 ? 11.862 4.962 -13.588 1.00 92.06 89 VAL A CA 1
ATOM 761 C C . VAL A 1 89 ? 12.283 6.012 -12.560 1.00 92.06 89 VAL A C 1
ATOM 763 O O . VAL A 1 89 ? 12.837 5.691 -11.500 1.00 92.06 89 VAL A O 1
ATOM 766 N N . MET A 1 90 ? 11.958 7.273 -12.853 1.00 92.56 90 MET A N 1
ATOM 767 C CA . MET A 1 90 ? 12.127 8.393 -11.933 1.00 92.56 90 MET A CA 1
ATOM 768 C C . MET A 1 90 ? 10.771 8.961 -11.518 1.00 92.56 90 MET A C 1
ATOM 770 O O . MET A 1 90 ? 9.938 9.288 -12.357 1.00 92.56 90 MET A O 1
ATOM 774 N N . ILE A 1 91 ? 10.572 9.120 -10.213 1.00 89.12 91 ILE A N 1
ATOM 775 C CA . ILE A 1 91 ? 9.394 9.765 -9.627 1.00 89.12 91 ILE A CA 1
ATOM 776 C C . ILE A 1 91 ? 9.899 10.951 -8.815 1.00 89.12 91 ILE A C 1
ATOM 778 O O . ILE A 1 91 ? 10.810 10.786 -8.006 1.00 89.12 91 ILE A O 1
ATOM 782 N N . GLU A 1 92 ? 9.343 12.141 -9.052 1.00 89.88 92 GLU A N 1
ATOM 783 C CA . GLU A 1 92 ? 9.785 13.381 -8.387 1.00 89.88 92 GLU A CA 1
ATOM 784 C C . GLU A 1 92 ? 11.312 13.584 -8.496 1.00 89.88 92 GLU A C 1
ATOM 786 O O . GLU A 1 92 ? 11.991 13.886 -7.516 1.00 89.88 92 GLU A O 1
ATOM 791 N N . GLU A 1 93 ? 11.858 13.343 -9.696 1.00 92.25 93 GLU A N 1
ATOM 792 C CA . GLU A 1 93 ? 13.293 13.463 -10.021 1.00 92.25 93 GLU A CA 1
ATOM 793 C C . GLU A 1 93 ? 14.215 12.519 -9.226 1.00 92.25 93 GLU A C 1
ATOM 795 O O . GLU A 1 93 ? 15.438 12.674 -9.222 1.00 92.25 93 GLU A O 1
ATOM 800 N N . LYS A 1 94 ? 13.651 11.500 -8.568 1.00 92.69 94 LYS A N 1
ATOM 801 C CA . LYS A 1 94 ? 14.400 10.506 -7.799 1.00 92.69 94 LYS A CA 1
ATOM 802 C C . LYS A 1 94 ? 14.198 9.109 -8.355 1.00 92.69 94 LYS A C 1
ATOM 804 O O . LYS A 1 94 ? 13.100 8.705 -8.733 1.00 92.69 94 LYS A O 1
ATOM 809 N N . LYS A 1 95 ? 15.284 8.339 -8.340 1.00 91.31 95 LYS A N 1
ATOM 810 C CA . LYS A 1 95 ? 15.256 6.905 -8.627 1.00 91.31 95 LYS A CA 1
ATOM 811 C C . LYS A 1 95 ? 14.536 6.186 -7.498 1.00 91.31 95 LYS A C 1
ATOM 813 O O . LYS A 1 95 ? 14.950 6.285 -6.342 1.00 91.31 95 LYS A O 1
ATOM 818 N N . LEU A 1 96 ? 13.498 5.433 -7.837 1.00 90.69 96 LEU A N 1
ATOM 819 C CA . LEU A 1 96 ? 12.796 4.603 -6.869 1.00 90.69 96 LEU A CA 1
ATOM 820 C C . LEU A 1 96 ? 13.609 3.324 -6.617 1.00 90.69 96 LEU A C 1
ATOM 822 O O . LEU A 1 96 ? 13.850 2.539 -7.538 1.00 90.69 96 LEU A O 1
ATOM 826 N N . ARG A 1 97 ? 14.063 3.127 -5.377 1.00 91.06 97 ARG A N 1
ATOM 827 C CA . ARG A 1 97 ? 14.686 1.880 -4.914 1.00 91.06 97 ARG A CA 1
ATOM 828 C C . ARG A 1 97 ? 13.689 1.150 -4.033 1.00 91.06 97 ARG A C 1
ATOM 830 O O . ARG A 1 97 ? 13.200 1.727 -3.068 1.00 91.06 97 ARG A O 1
ATOM 837 N N . LEU A 1 98 ? 13.359 -0.076 -4.419 1.00 92.75 98 LEU A N 1
ATOM 838 C CA . LEU A 1 98 ? 12.366 -0.898 -3.739 1.00 92.75 98 LEU A CA 1
ATOM 839 C C . LEU A 1 98 ? 13.056 -2.059 -3.032 1.00 92.75 98 LEU A C 1
ATOM 841 O O . LEU A 1 98 ? 14.099 -2.537 -3.476 1.00 92.75 98 LEU A O 1
ATOM 845 N N . HIS A 1 99 ? 12.455 -2.551 -1.963 1.00 92.69 99 HIS A N 1
ATOM 846 C CA . HIS A 1 99 ? 12.981 -3.641 -1.159 1.00 92.69 99 HIS A CA 1
ATOM 847 C C . HIS A 1 99 ? 11.993 -4.803 -1.065 1.00 92.69 99 HIS A C 1
ATOM 849 O O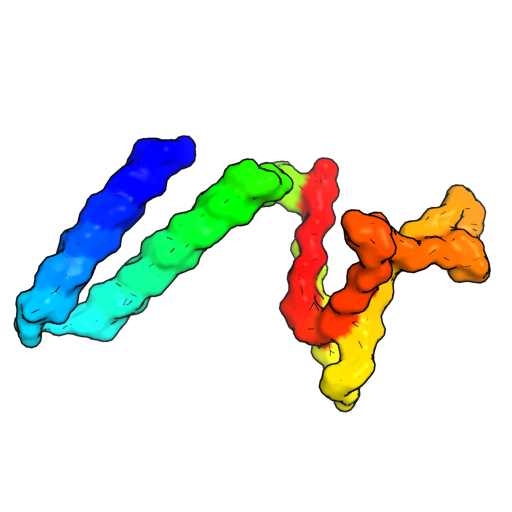 . HIS A 1 99 ? 10.847 -4.747 -1.514 1.00 92.69 99 HIS A O 1
ATOM 855 N N . SER A 1 100 ? 12.472 -5.904 -0.491 1.00 92.25 100 SER A N 1
ATOM 856 C CA . SER A 1 100 ? 11.645 -7.069 -0.190 1.00 92.25 100 SER A CA 1
ATOM 857 C C . SER A 1 100 ? 10.362 -6.669 0.537 1.00 92.25 100 SER A C 1
ATOM 859 O O . SER A 1 100 ? 10.415 -5.918 1.510 1.00 92.25 100 SER A O 1
ATOM 861 N N . LYS A 1 101 ? 9.232 -7.252 0.120 1.00 91.69 101 LYS A N 1
ATOM 862 C CA . LYS A 1 101 ? 7.881 -7.019 0.665 1.00 91.69 101 LYS A CA 1
ATOM 863 C C . LYS A 1 101 ? 7.260 -5.655 0.355 1.00 91.69 101 LYS A C 1
ATOM 865 O O . LYS A 1 101 ? 6.098 -5.464 0.719 1.00 91.69 101 LYS A O 1
ATOM 870 N N . ASP A 1 102 ? 7.952 -4.758 -0.347 1.00 93.81 102 ASP A N 1
ATOM 871 C CA . ASP A 1 102 ? 7.289 -3.578 -0.902 1.00 93.81 102 ASP A CA 1
ATOM 872 C C . ASP A 1 102 ? 6.176 -4.004 -1.871 1.00 93.81 102 ASP A C 1
ATOM 874 O O . ASP A 1 102 ? 6.220 -5.072 -2.496 1.00 93.81 102 ASP A O 1
ATOM 878 N N . ILE A 1 103 ? 5.147 -3.162 -1.978 1.00 94.12 103 ILE A N 1
ATOM 879 C CA . ILE A 1 103 ? 3.944 -3.439 -2.761 1.00 94.12 103 ILE A CA 1
ATOM 880 C C . ILE A 1 103 ? 3.879 -2.469 -3.935 1.00 94.12 103 ILE A C 1
ATOM 882 O O . ILE A 1 103 ? 3.839 -1.254 -3.750 1.00 94.12 103 ILE A O 1
ATOM 886 N N . ILE A 1 104 ? 3.790 -3.017 -5.144 1.00 93.75 104 ILE A N 1
ATOM 887 C CA . ILE A 1 104 ? 3.521 -2.264 -6.368 1.00 93.75 104 ILE A CA 1
ATOM 888 C C . ILE A 1 104 ? 2.059 -2.485 -6.752 1.00 93.75 104 ILE A C 1
ATOM 890 O O . ILE A 1 104 ? 1.602 -3.621 -6.911 1.00 93.75 104 ILE A O 1
ATOM 894 N N . ILE A 1 105 ? 1.326 -1.387 -6.929 1.00 93.69 105 ILE A N 1
ATOM 895 C CA . ILE A 1 105 ? -0.057 -1.396 -7.406 1.00 93.69 105 ILE A CA 1
ATOM 896 C C . ILE A 1 105 ? -0.066 -0.841 -8.825 1.00 93.69 105 ILE A C 1
ATOM 898 O O . ILE A 1 105 ? 0.126 0.355 -9.034 1.00 93.69 105 ILE A O 1
ATOM 902 N N . LYS A 1 106 ? -0.315 -1.710 -9.804 1.00 93.25 106 LYS A N 1
ATOM 903 C CA . LYS A 1 106 ? -0.553 -1.298 -11.185 1.00 93.25 106 LYS A CA 1
ATOM 904 C C . LYS A 1 106 ? -2.027 -0.935 -11.333 1.00 93.25 106 LYS A C 1
ATOM 906 O O . LYS A 1 106 ? -2.897 -1.786 -11.123 1.00 93.25 106 LYS A O 1
ATOM 911 N N . LYS A 1 107 ? -2.303 0.323 -11.671 1.00 92.31 107 LYS A N 1
ATOM 912 C CA . LYS A 1 107 ? -3.650 0.784 -12.029 1.00 92.31 107 LYS A 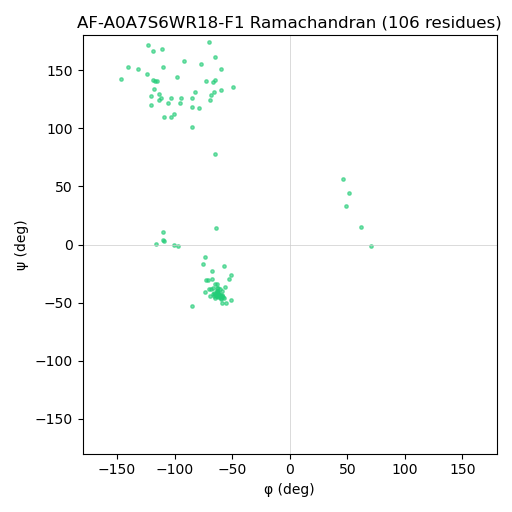CA 1
ATOM 913 C C . LYS A 1 107 ? -3.997 0.342 -13.461 1.00 92.31 107 LYS A C 1
ATOM 915 O O . LYS A 1 107 ? -3.093 0.067 -14.247 1.00 92.31 107 LYS A O 1
ATOM 920 N N . LYS A 1 108 ? -5.293 0.217 -13.748 1.00 89.69 108 LYS A N 1
ATOM 921 C CA . LYS A 1 108 ? -5.831 0.002 -15.100 1.00 89.69 108 LYS A CA 1
ATOM 922 C C . LYS A 1 108 ? -5.650 1.227 -15.979 1.00 89.69 108 LYS A C 1
ATOM 924 O O . LYS A 1 108 ? -5.684 2.344 -15.414 1.00 89.69 108 LYS A O 1
#

pLDDT: mean 90.82, std 5.87, range [62.12, 96.88]

Nearest PDB structures (foldseek):
  3qo8-assembly1_A-2  TM=5.034E-01  e=2.164E+00  Candida albicans
  3qo5-assembly1_A-2  TM=4.867E-01  e=5.671E+00  Candida albicans

Secondary structure (DSSP, 8-state):
-HHHHHHHHHHHHHHHHHHHSTTS-HHHHHHHHHHHHHHHHHHHHHHHH---TTTEEEEEEPPPPSSTT--EE-EE--TT--GGG-EE-EETTEE-EE-TT-EEEEE-